Protein AF-A0A926PY59-F1 (afdb_monomer_lite)

Structure (mmCIF, N/CA/C/O backbone):
data_AF-A0A926PY59-F1
#
_entry.id   AF-A0A926PY59-F1
#
loop_
_atom_site.group_PDB
_atom_site.id
_atom_site.type_symbol
_atom_site.label_atom_id
_atom_site.label_alt_id
_atom_site.label_comp_id
_atom_site.label_asym_id
_atom_site.label_entity_id
_atom_site.label_seq_id
_atom_site.pdbx_PDB_ins_code
_atom_site.Cartn_x
_atom_site.Cartn_y
_atom_site.Cartn_z
_atom_site.occupancy
_atom_site.B_iso_or_equiv
_atom_site.auth_seq_id
_atom_site.auth_comp_id
_atom_site.auth_asym_id
_atom_site.auth_atom_id
_atom_site.pdbx_PDB_model_num
ATOM 1 N N . MET A 1 1 ? -0.887 -7.559 1.836 1.00 85.94 1 MET A N 1
ATOM 2 C CA . MET A 1 1 ? -1.634 -6.562 2.632 1.00 85.94 1 MET A CA 1
ATOM 3 C C . MET A 1 1 ? -2.491 -5.714 1.707 1.00 85.94 1 MET A C 1
ATOM 5 O O . MET A 1 1 ? -2.002 -5.296 0.662 1.00 85.94 1 MET A O 1
ATOM 9 N N . LEU A 1 2 ? -3.754 -5.500 2.064 1.00 90.38 2 LEU A N 1
ATOM 10 C CA . LEU A 1 2 ? -4.775 -4.887 1.212 1.00 90.38 2 LEU A CA 1
ATOM 11 C C . LEU A 1 2 ? -5.343 -3.635 1.886 1.00 90.38 2 LEU A C 1
ATOM 13 O O . LEU A 1 2 ? -5.657 -3.679 3.069 1.00 90.38 2 LEU A O 1
ATOM 17 N N . ARG A 1 3 ? -5.512 -2.531 1.147 1.00 91.25 3 ARG A N 1
ATOM 18 C CA . ARG A 1 3 ? -6.256 -1.367 1.652 1.00 91.25 3 ARG A CA 1
ATOM 19 C C . ARG A 1 3 ? -7.746 -1.574 1.416 1.00 91.25 3 ARG A C 1
ATOM 21 O O . ARG A 1 3 ? -8.154 -1.788 0.277 1.00 91.25 3 ARG A O 1
ATOM 28 N N . LEU A 1 4 ? -8.538 -1.465 2.474 1.00 91.44 4 LEU A N 1
ATOM 29 C CA . LEU A 1 4 ? -9.987 -1.605 2.417 1.00 91.44 4 LEU A CA 1
ATOM 30 C C . LEU A 1 4 ? -10.670 -0.246 2.195 1.00 91.44 4 LEU A C 1
ATOM 32 O O . LEU A 1 4 ? -10.193 0.779 2.701 1.00 91.44 4 LEU A O 1
ATOM 36 N N . PRO A 1 5 ? -11.789 -0.206 1.448 1.00 90.81 5 PRO A N 1
ATOM 37 C CA . PRO A 1 5 ? -12.631 0.977 1.384 1.00 90.81 5 PRO A CA 1
ATOM 38 C C . PRO A 1 5 ? -13.319 1.213 2.732 1.00 90.81 5 PRO A C 1
ATOM 40 O O . PRO A 1 5 ? -13.670 0.269 3.438 1.00 90.81 5 PRO A O 1
ATOM 43 N N . LYS A 1 6 ? -13.572 2.482 3.061 1.00 88.81 6 LYS A N 1
ATOM 44 C CA . LYS A 1 6 ? -14.214 2.887 4.324 1.00 88.81 6 LYS A CA 1
ATOM 45 C C . LYS A 1 6 ? -15.603 2.272 4.556 1.00 88.81 6 LYS A C 1
ATOM 47 O O . LYS A 1 6 ? -16.017 2.112 5.690 1.00 88.81 6 LYS A O 1
ATOM 52 N N . SER A 1 7 ? -16.299 1.896 3.483 1.00 89.25 7 SER A N 1
ATOM 53 C CA . SER A 1 7 ? -17.618 1.257 3.524 1.00 89.25 7 SER A CA 1
ATOM 54 C C . SER A 1 7 ? -17.574 -0.244 3.821 1.00 89.25 7 SER A C 1
ATOM 56 O O . SER A 1 7 ? -18.620 -0.886 3.826 1.00 89.25 7 SER A O 1
ATOM 58 N N . THR A 1 8 ? -16.388 -0.835 3.996 1.00 89.69 8 THR A N 1
ATOM 59 C CA . THR A 1 8 ? -16.273 -2.269 4.294 1.00 89.69 8 THR A CA 1
ATOM 60 C C . THR A 1 8 ? -16.829 -2.549 5.682 1.00 89.69 8 THR A C 1
ATOM 62 O O . THR A 1 8 ? -16.536 -1.817 6.624 1.00 89.69 8 THR A O 1
ATOM 65 N N . THR A 1 9 ? -17.597 -3.628 5.807 1.00 90.50 9 THR A N 1
ATOM 66 C CA . THR A 1 9 ? -18.085 -4.122 7.094 1.00 90.50 9 THR A CA 1
ATOM 67 C C . THR A 1 9 ? -17.157 -5.191 7.641 1.00 90.50 9 THR A C 1
ATOM 69 O O . THR A 1 9 ? -16.795 -6.133 6.921 1.00 90.50 9 THR A O 1
ATOM 72 N N . VAL A 1 10 ? -16.827 -5.080 8.918 1.00 89.44 10 VAL A N 1
ATOM 73 C CA . VAL A 1 10 ? -15.955 -6.017 9.617 1.00 89.44 10 VAL A CA 1
ATOM 74 C C . VAL A 1 10 ? -16.586 -6.473 10.922 1.00 89.44 10 VAL A C 1
ATOM 76 O O . VAL A 1 10 ? -17.490 -5.830 11.450 1.00 89.44 10 VAL A O 1
ATOM 79 N N . LYS A 1 11 ? -16.124 -7.617 11.415 1.00 88.94 11 LYS A N 1
ATOM 80 C CA . LYS A 1 11 ? -16.556 -8.195 12.682 1.00 88.94 11 LYS A CA 1
ATOM 81 C C . LYS A 1 11 ? -15.330 -8.635 13.472 1.00 88.94 11 LYS A C 1
ATOM 83 O O . LYS A 1 11 ? -14.626 -9.555 13.051 1.00 88.94 11 LYS A O 1
ATOM 88 N N . SER A 1 12 ? -15.079 -7.968 14.596 1.00 78.56 12 SER A N 1
ATOM 89 C CA . SER A 1 12 ? -13.855 -8.155 15.387 1.00 78.56 12 SER A CA 1
ATOM 90 C C . SER A 1 12 ? -13.883 -9.429 16.241 1.00 78.56 12 SER A C 1
ATOM 92 O O . SER A 1 12 ? -12.872 -10.109 16.355 1.00 78.56 12 SER A O 1
ATOM 94 N N . HIS A 1 13 ? -15.046 -9.806 16.791 1.00 77.56 13 HIS A N 1
ATOM 95 C CA . HIS A 1 13 ? -15.224 -11.010 17.622 1.00 77.56 13 HIS A CA 1
ATOM 96 C C . HIS A 1 13 ? -16.411 -11.854 17.150 1.00 77.56 13 HIS A C 1
ATOM 98 O O . HIS A 1 13 ? -17.318 -11.335 16.506 1.00 77.56 13 HIS A O 1
ATOM 104 N N . SER A 1 14 ? -16.444 -13.150 17.484 1.00 69.19 14 SER A N 1
ATOM 105 C CA . SER A 1 14 ? -17.490 -14.092 17.039 1.00 69.19 14 SER A CA 1
ATOM 106 C C . SER A 1 14 ? -18.916 -13.687 17.422 1.00 69.19 14 SER A C 1
ATOM 108 O O . SER A 1 14 ? -19.824 -13.969 16.644 1.00 69.19 14 SER A O 1
ATOM 110 N N . ASP A 1 15 ? -19.103 -12.962 18.526 1.00 72.06 15 ASP A N 1
ATOM 111 C CA . ASP A 1 15 ? -20.417 -12.473 18.979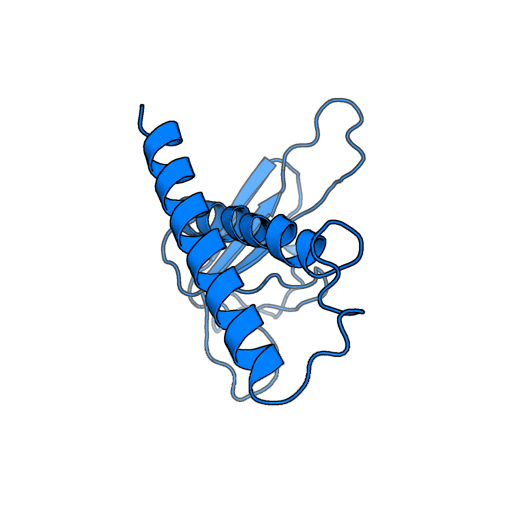 1.00 72.06 15 ASP A CA 1
ATOM 112 C C . ASP A 1 15 ? -20.680 -10.998 18.650 1.00 72.06 15 ASP A C 1
ATOM 114 O O . ASP A 1 15 ? -21.776 -10.490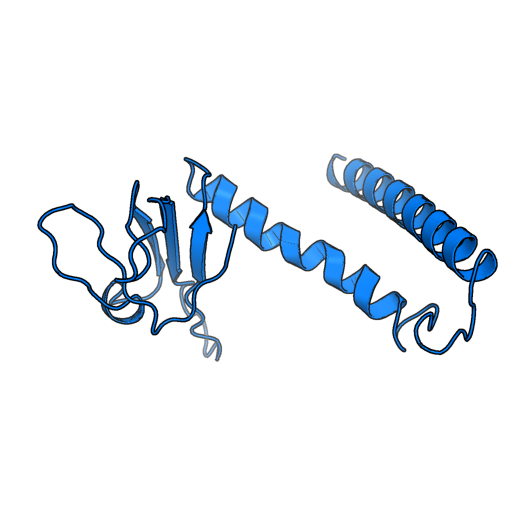 18.879 1.00 72.06 15 ASP A O 1
ATOM 118 N N . ALA A 1 16 ? -19.705 -10.300 18.062 1.00 76.19 16 ALA A N 1
ATOM 119 C CA . ALA A 1 16 ? -19.884 -8.909 17.668 1.00 76.19 16 ALA A CA 1
ATOM 120 C C . ALA A 1 16 ? -20.818 -8.785 16.451 1.00 76.19 16 ALA A C 1
ATOM 122 O O . ALA A 1 16 ? -20.915 -9.683 15.600 1.00 76.19 16 ALA A O 1
ATOM 123 N N . LYS A 1 17 ? -21.502 -7.643 16.357 1.00 84.25 17 LYS A N 1
ATOM 124 C CA . LYS A 1 17 ? -22.214 -7.254 15.138 1.00 84.25 17 LYS A CA 1
ATOM 125 C C . LYS A 1 17 ? -21.202 -6.843 14.068 1.00 84.25 17 LYS A C 1
ATOM 127 O O . LYS A 1 17 ? -20.056 -6.523 14.368 1.00 84.25 17 LYS A O 1
ATOM 132 N N . PHE A 1 18 ? -21.626 -6.901 12.810 1.00 85.81 18 PHE A N 1
ATOM 133 C CA . PHE A 1 18 ? -20.850 -6.303 11.732 1.00 85.81 18 PHE A CA 1
ATOM 134 C C . PHE A 1 18 ? -20.990 -4.786 11.802 1.00 85.81 18 PHE A C 1
ATOM 136 O O . PHE A 1 18 ? -22.109 -4.278 11.794 1.00 85.81 18 PHE A O 1
ATOM 143 N N . GLU A 1 19 ? -19.860 -4.093 11.818 1.00 87.56 19 GLU A N 1
ATOM 144 C CA . GLU A 1 19 ? -19.778 -2.633 11.879 1.00 87.56 19 GLU A CA 1
ATOM 145 C C . GLU A 1 19 ? -18.967 -2.115 10.694 1.00 87.56 19 GLU A C 1
ATOM 147 O O . GLU A 1 19 ? -18.132 -2.836 10.129 1.00 87.56 19 GLU A O 1
ATOM 152 N N . ARG A 1 20 ? -19.232 -0.881 10.257 1.00 88.69 20 ARG A N 1
ATOM 153 C CA . ARG A 1 20 ? -18.480 -0.299 9.143 1.00 88.69 20 ARG A CA 1
ATOM 154 C C . ARG A 1 20 ? -17.160 0.284 9.621 1.00 88.69 20 ARG A C 1
ATOM 156 O O . ARG A 1 20 ? -17.065 0.878 10.687 1.00 88.69 20 ARG A O 1
ATOM 163 N N . LEU A 1 21 ? -16.137 0.199 8.775 1.00 88.25 21 LEU A N 1
ATOM 164 C CA . LEU A 1 21 ? -14.811 0.735 9.087 1.00 88.25 21 LEU A CA 1
ATOM 165 C C . LEU A 1 21 ? -14.798 2.249 9.368 1.00 88.25 21 LEU A C 1
ATOM 167 O O . LEU A 1 21 ? -13.980 2.712 10.163 1.00 88.25 21 LEU A O 1
ATOM 171 N N . ASP A 1 22 ? -15.665 3.034 8.724 1.00 86.00 22 ASP A N 1
ATOM 172 C CA . ASP A 1 22 ? -15.799 4.469 9.010 1.00 86.00 22 ASP A CA 1
ATOM 173 C C . ASP A 1 22 ? -16.465 4.787 10.352 1.00 86.00 22 ASP A C 1
ATOM 175 O O . ASP A 1 22 ? -16.312 5.905 10.835 1.00 86.00 22 ASP A O 1
ATOM 179 N N . GLU A 1 23 ? -17.128 3.819 10.978 1.00 84.19 23 GLU A N 1
ATOM 180 C CA . GLU A 1 23 ? -17.748 3.962 12.299 1.00 84.19 23 GLU A CA 1
ATOM 181 C C . GLU A 1 23 ? -16.776 3.581 13.433 1.00 84.19 23 GLU A C 1
ATOM 183 O O . GLU A 1 23 ? -16.914 4.070 14.553 1.00 84.19 23 GLU A O 1
ATOM 188 N N . LEU A 1 24 ? -15.744 2.778 13.136 1.00 77.25 24 LEU A N 1
ATOM 189 C CA . LEU A 1 24 ? -14.771 2.297 14.130 1.00 77.25 24 LEU A CA 1
ATOM 190 C C . LEU A 1 24 ? -13.858 3.393 14.697 1.00 77.25 24 LEU A C 1
ATOM 192 O O . LEU A 1 24 ? -13.379 3.286 15.825 1.00 77.25 24 LEU A O 1
ATOM 196 N N . LEU A 1 25 ? -13.561 4.435 13.918 1.00 75.19 25 LEU A N 1
ATOM 197 C CA . LEU A 1 25 ? -12.642 5.499 14.321 1.00 75.19 25 LEU A CA 1
ATOM 198 C C . LEU A 1 25 ? -13.379 6.832 14.431 1.00 75.19 25 LEU A C 1
ATOM 200 O O . LEU A 1 25 ? -13.907 7.338 13.446 1.00 75.19 25 LEU A O 1
ATOM 204 N N . GLN A 1 26 ? -13.351 7.432 15.623 1.00 70.19 26 GLN A N 1
ATOM 205 C CA . GLN A 1 26 ? -14.133 8.636 15.933 1.00 70.19 26 GLN A CA 1
ATOM 206 C C . GLN A 1 26 ? -13.317 9.940 15.878 1.00 70.19 26 GLN A C 1
ATOM 208 O O . GLN A 1 26 ? -13.886 11.002 15.636 1.00 70.19 26 GLN A O 1
ATOM 213 N N . PHE A 1 27 ? -11.988 9.893 16.063 1.00 74.88 27 PHE A N 1
ATOM 214 C CA . PHE A 1 27 ? -11.132 11.089 16.045 1.00 74.88 27 PHE A CA 1
ATOM 215 C C . PHE A 1 27 ? -9.726 10.852 15.448 1.00 74.88 27 PHE A C 1
ATOM 217 O O . PHE A 1 27 ? -9.195 9.739 15.504 1.00 74.88 27 PHE A O 1
ATOM 224 N N . PRO A 1 28 ? -9.095 11.893 14.861 1.00 81.12 28 PRO A N 1
ATOM 225 C CA . PRO A 1 28 ? -7.769 11.804 14.250 1.00 81.12 28 PRO A CA 1
ATOM 226 C C . PRO A 1 28 ? -6.637 11.607 15.264 1.00 81.12 28 PRO A C 1
ATOM 228 O O . PRO A 1 28 ? -6.678 12.124 16.376 1.00 81.12 28 PRO A O 1
ATOM 231 N N . GLY A 1 29 ? -5.557 10.949 14.829 1.00 79.56 29 GLY A N 1
ATOM 232 C CA . GLY A 1 29 ? -4.351 10.713 15.632 1.00 79.56 29 GLY A CA 1
ATOM 233 C C . GLY A 1 29 ? -4.283 9.341 16.305 1.00 79.56 29 GLY A C 1
ATOM 234 O O . GLY A 1 29 ? -3.305 9.075 16.997 1.00 79.56 29 GLY A O 1
ATOM 235 N N . ILE A 1 30 ? -5.276 8.477 16.086 1.00 82.31 30 ILE A N 1
ATOM 236 C CA . ILE A 1 30 ? -5.329 7.119 16.639 1.00 82.31 30 ILE A CA 1
ATOM 237 C C . ILE A 1 30 ? -4.792 6.106 15.624 1.00 82.31 30 ILE A C 1
ATOM 239 O O . ILE A 1 30 ? -4.970 6.258 14.407 1.00 82.31 30 ILE A O 1
ATOM 243 N N . ALA A 1 31 ? -4.172 5.046 16.137 1.00 86.62 31 ALA A N 1
ATOM 244 C CA . ALA A 1 31 ? -3.950 3.809 15.408 1.00 86.62 31 ALA A CA 1
ATOM 245 C C . ALA A 1 31 ? -4.528 2.627 16.205 1.00 86.62 31 ALA A C 1
ATOM 247 O O . ALA A 1 31 ? -4.371 2.589 17.423 1.00 86.62 31 ALA A O 1
ATOM 248 N N . CYS A 1 32 ? -5.183 1.686 15.525 1.00 87.56 32 CYS A N 1
ATOM 249 C CA . CYS A 1 32 ? -5.762 0.486 16.136 1.00 87.56 32 CYS A CA 1
ATOM 250 C C . CYS A 1 32 ? -5.273 -0.765 15.405 1.00 87.56 32 CYS A C 1
ATOM 252 O O . CYS A 1 32 ? -5.034 -0.736 14.193 1.00 87.56 32 CYS A O 1
ATOM 254 N N . PHE A 1 33 ? -5.141 -1.854 16.157 1.00 90.56 33 PHE A N 1
ATOM 255 C CA . PHE A 1 33 ? -4.749 -3.167 15.665 1.00 90.56 33 PHE A CA 1
ATOM 256 C C . PHE A 1 33 ? -5.731 -4.207 16.199 1.00 90.56 33 PHE A C 1
ATOM 258 O O . PHE A 1 33 ? -5.797 -4.434 17.405 1.00 90.56 33 PHE A O 1
ATOM 265 N N . GLU A 1 34 ? -6.493 -4.825 15.305 1.00 88.31 34 GLU A N 1
ATOM 266 C CA . GLU A 1 34 ? -7.446 -5.879 15.638 1.00 88.31 34 GLU A CA 1
ATOM 267 C C . GLU A 1 34 ? -7.009 -7.196 15.005 1.00 88.31 34 GLU A C 1
ATOM 269 O O . GLU A 1 34 ? -6.613 -7.249 13.839 1.00 88.31 34 GLU A O 1
ATOM 274 N N . VAL A 1 35 ? -7.077 -8.277 15.773 1.00 89.56 35 VAL A N 1
ATOM 275 C CA . VAL A 1 35 ? -6.579 -9.594 15.364 1.00 89.56 35 VAL A CA 1
ATOM 276 C C . VAL A 1 35 ? -7.755 -10.480 14.981 1.00 89.56 35 VAL A C 1
ATOM 278 O O . VAL A 1 35 ? -8.793 -10.436 15.633 1.00 89.56 35 VAL A O 1
ATOM 281 N N . GLN A 1 36 ? -7.585 -11.324 13.960 1.00 89.56 36 GLN A N 1
ATOM 282 C CA . GLN A 1 36 ? -8.598 -12.313 13.556 1.00 89.56 36 GLN A CA 1
ATOM 283 C C . GLN A 1 36 ? -9.984 -11.709 13.246 1.00 89.56 36 GLN A C 1
ATOM 285 O O . GLN A 1 36 ? -11.023 -12.316 13.511 1.00 89.56 36 GLN A O 1
ATOM 290 N N . VAL A 1 37 ? -9.999 -10.540 12.617 1.00 89.25 37 VAL A N 1
ATOM 291 C CA . VAL A 1 37 ? -11.205 -9.871 12.141 1.00 89.25 37 VAL A CA 1
ATOM 292 C C . VAL A 1 37 ? -11.765 -10.603 10.927 1.00 89.25 37 VAL A C 1
ATOM 294 O O . VAL A 1 37 ? -11.046 -10.940 9.979 1.00 89.25 37 VAL A O 1
ATOM 297 N N . GLN A 1 38 ? -13.076 -10.827 10.934 1.00 89.69 38 GLN A N 1
ATOM 298 C CA . GLN A 1 38 ? -13.797 -11.305 9.765 1.00 89.69 38 GLN A CA 1
ATOM 299 C C . GLN A 1 38 ? -14.151 -10.115 8.872 1.00 89.69 38 GLN A C 1
ATOM 301 O O . GLN A 1 38 ? -14.875 -9.203 9.277 1.00 89.69 38 GLN A O 1
ATOM 306 N N . VAL A 1 39 ? -13.641 -10.131 7.643 1.00 81.44 39 VAL A N 1
ATOM 307 C CA . VAL A 1 39 ? -13.915 -9.103 6.638 1.00 81.44 39 VAL A CA 1
ATOM 308 C C . VAL A 1 39 ? -14.924 -9.678 5.659 1.00 81.44 39 VAL A C 1
ATOM 310 O O . VAL A 1 39 ? -14.636 -10.663 4.986 1.00 81.44 39 VAL A O 1
ATOM 313 N N . THR A 1 40 ? -16.095 -9.043 5.583 1.00 78.44 40 THR A N 1
ATOM 314 C CA . THR A 1 40 ? -17.297 -9.465 4.834 1.00 78.44 40 THR A CA 1
ATOM 315 C C . THR A 1 40 ? -18.199 -10.511 5.505 1.00 78.44 40 THR A C 1
ATOM 317 O O . THR A 1 40 ? -17.777 -11.344 6.307 1.00 78.44 40 THR A O 1
ATOM 320 N N . GLN A 1 41 ? -19.483 -10.441 5.141 1.00 75.00 41 GLN A N 1
ATOM 321 C CA . GLN A 1 41 ? -20.537 -11.371 5.559 1.00 75.00 41 GLN A CA 1
ATOM 322 C C . GLN A 1 41 ? -20.597 -12.632 4.678 1.00 75.00 41 GLN A C 1
ATOM 324 O O . GLN A 1 41 ? -21.340 -13.561 4.985 1.00 75.00 41 GLN A O 1
ATOM 329 N N . GLN A 1 42 ? -19.840 -12.668 3.575 1.00 75.94 42 GLN A N 1
ATOM 330 C CA . GLN A 1 42 ? -19.842 -13.797 2.650 1.00 75.94 42 GLN A CA 1
ATOM 331 C C . GLN A 1 42 ? -19.086 -14.987 3.249 1.00 75.94 42 GLN A C 1
ATOM 333 O O . GLN A 1 42 ? -18.008 -14.840 3.826 1.00 75.94 42 GLN A O 1
ATOM 338 N N . GLN A 1 43 ? -19.656 -16.182 3.097 1.00 67.25 43 GLN A N 1
ATOM 339 C CA . GLN A 1 43 ? -19.003 -17.423 3.502 1.00 67.25 43 GLN A CA 1
ATOM 340 C C . GLN A 1 43 ? -17.817 -17.737 2.575 1.00 67.25 43 GLN A C 1
ATOM 342 O O . GLN A 1 43 ? -17.875 -17.477 1.376 1.00 67.25 43 GLN A O 1
ATOM 347 N N . GLY A 1 44 ? -16.745 -18.306 3.136 1.00 71.31 44 GLY A N 1
ATOM 348 C CA . GLY A 1 44 ? -15.558 -18.751 2.390 1.00 71.31 44 GLY A CA 1
ATOM 349 C C . GLY A 1 44 ? -14.297 -17.903 2.589 1.00 71.31 44 GLY A C 1
ATOM 350 O O . GLY A 1 44 ? -13.213 -18.342 2.211 1.00 71.31 44 GLY A O 1
ATOM 351 N N . PHE A 1 45 ? -14.396 -16.734 3.228 1.00 76.50 45 PHE A N 1
ATOM 352 C CA . PHE A 1 45 ? -13.228 -15.917 3.572 1.00 76.50 45 PHE A CA 1
ATOM 353 C C . PHE A 1 45 ? -12.737 -16.188 4.998 1.00 76.50 45 PHE A C 1
ATOM 355 O O . PHE A 1 45 ? -13.522 -16.282 5.941 1.00 76.50 45 PHE A O 1
ATOM 362 N N . GLY A 1 46 ? -11.414 -16.312 5.143 1.00 82.62 46 GLY A N 1
ATOM 363 C CA . GLY A 1 46 ? -10.748 -16.469 6.435 1.00 82.62 46 GLY A CA 1
ATOM 364 C C . GLY A 1 46 ? -10.751 -15.191 7.280 1.00 82.62 46 GLY A C 1
ATOM 365 O O . GLY A 1 46 ? -11.213 -14.130 6.859 1.00 82.62 46 GLY A O 1
ATOM 366 N N . ARG A 1 47 ? -10.202 -15.302 8.491 1.00 87.75 47 ARG A N 1
ATOM 367 C CA . ARG A 1 47 ? -9.989 -14.178 9.409 1.00 87.75 47 ARG A CA 1
ATOM 368 C C . ARG A 1 47 ? -8.583 -13.607 9.238 1.00 87.75 47 ARG A C 1
ATOM 370 O O . ARG A 1 47 ? -7.632 -14.349 8.999 1.00 87.75 47 ARG A O 1
ATOM 377 N N . PHE A 1 48 ? -8.454 -12.292 9.374 1.00 90.94 48 PHE A N 1
ATOM 378 C CA . PHE A 1 48 ? -7.201 -11.567 9.144 1.00 90.94 48 PHE A CA 1
ATOM 379 C C . PHE A 1 48 ? -7.012 -10.460 10.179 1.00 90.94 48 PHE A C 1
ATOM 381 O O . PHE A 1 48 ? -7.954 -10.072 10.860 1.00 90.94 48 PHE A O 1
ATOM 388 N N . ASN A 1 49 ? -5.806 -9.912 10.282 1.00 93.00 49 ASN A N 1
ATOM 389 C CA . ASN A 1 49 ? -5.562 -8.772 11.157 1.00 93.00 49 ASN A CA 1
ATOM 390 C C . ASN A 1 49 ? -5.941 -7.481 10.428 1.00 93.00 49 ASN A C 1
ATOM 392 O O . ASN A 1 49 ? -5.644 -7.306 9.242 1.00 93.00 49 ASN A O 1
ATOM 396 N N . LEU A 1 50 ? -6.589 -6.569 11.137 1.00 92.19 50 LEU A N 1
ATOM 397 C CA . LEU A 1 50 ? -6.981 -5.263 10.643 1.00 92.19 50 LEU A CA 1
ATOM 398 C C . LEU A 1 50 ? -6.150 -4.197 11.348 1.00 92.19 50 LEU A C 1
ATOM 400 O O . LEU A 1 50 ? -6.110 -4.115 12.572 1.00 92.19 50 LEU A O 1
ATOM 404 N N . VAL A 1 51 ? -5.509 -3.351 10.554 1.00 92.75 51 VAL A N 1
ATOM 405 C CA . VAL A 1 51 ? -4.727 -2.221 11.038 1.00 92.75 51 VAL A CA 1
ATOM 406 C C . VAL A 1 51 ? -5.350 -0.938 10.539 1.00 92.75 51 VAL A C 1
ATOM 408 O O . VAL A 1 51 ? -5.521 -0.755 9.333 1.00 92.75 51 VAL A O 1
ATOM 411 N N . THR A 1 52 ? -5.656 -0.022 11.449 1.00 90.44 52 THR A N 1
ATOM 412 C CA . THR A 1 52 ? -6.259 1.259 11.093 1.00 90.44 52 THR A CA 1
ATOM 413 C C . THR A 1 52 ? -5.402 2.420 11.571 1.00 90.44 52 THR A C 1
ATOM 415 O O . THR A 1 52 ? -5.030 2.446 12.740 1.00 90.44 52 THR A O 1
ATOM 418 N N . ARG A 1 53 ? -5.101 3.398 10.705 1.00 88.50 53 ARG A N 1
ATOM 419 C CA . ARG A 1 53 ? -4.431 4.659 11.087 1.00 88.50 53 ARG A CA 1
ATOM 420 C C . ARG A 1 53 ? -5.255 5.843 10.666 1.00 88.50 53 ARG A C 1
ATOM 422 O O . ARG A 1 53 ? -5.550 5.994 9.480 1.00 88.50 53 ARG A O 1
ATOM 429 N N . TRP A 1 54 ? -5.464 6.762 11.592 1.00 87.00 54 TRP A N 1
ATOM 430 C CA . TRP A 1 54 ? -5.915 8.096 11.259 1.00 87.00 54 TRP A CA 1
ATOM 431 C C . TRP A 1 54 ? -4.787 9.096 11.491 1.00 87.00 54 TRP A C 1
ATOM 433 O O . TRP A 1 54 ? -4.446 9.434 12.623 1.00 87.00 54 TRP A O 1
ATOM 443 N N . LYS A 1 55 ? -4.193 9.599 10.403 1.00 80.19 55 LYS A N 1
ATOM 444 C CA . LYS A 1 55 ? -3.164 10.640 10.497 1.00 80.19 55 LYS A CA 1
ATOM 445 C C . LYS A 1 55 ? -3.751 11.914 11.114 1.00 80.19 55 LYS A C 1
ATOM 447 O O . LYS A 1 55 ? -4.802 12.388 10.688 1.00 80.19 55 LYS A O 1
ATOM 452 N N . ARG A 1 56 ? -3.047 12.490 12.090 1.00 76.62 56 ARG A N 1
ATOM 453 C CA . ARG A 1 56 ? -3.434 13.760 12.712 1.00 76.62 56 ARG A CA 1
ATOM 454 C C . ARG A 1 56 ? -3.426 14.887 11.676 1.00 76.62 56 ARG A C 1
ATOM 456 O O . ARG A 1 56 ? -2.477 15.019 10.901 1.00 76.62 56 ARG A O 1
ATOM 463 N N . VAL A 1 57 ? -4.489 15.687 11.661 1.00 70.56 57 VAL A N 1
ATOM 464 C CA . VAL A 1 57 ? -4.607 16.846 10.770 1.00 70.56 57 VAL A CA 1
ATOM 465 C C . VAL A 1 57 ? -3.868 18.023 11.405 1.00 70.56 57 VAL A C 1
ATOM 467 O O . VAL A 1 57 ? -4.186 18.432 12.519 1.00 70.56 57 VAL A O 1
ATOM 470 N N . TYR A 1 58 ? -2.881 18.573 10.697 1.00 68.56 58 TYR A N 1
ATOM 471 C CA . TYR A 1 58 ? -2.166 19.792 11.082 1.00 68.56 58 TYR A CA 1
ATOM 472 C C . TYR A 1 58 ? -2.386 20.880 10.022 1.00 68.56 58 TYR A C 1
ATOM 474 O O . TYR A 1 58 ? -2.459 20.563 8.834 1.00 68.56 58 TYR A O 1
ATOM 482 N N . ARG A 1 59 ? -2.484 22.151 10.457 1.00 58.84 59 ARG A N 1
ATOM 483 C CA . ARG A 1 59 ? -2.478 23.378 9.623 1.00 58.84 59 ARG A CA 1
ATOM 484 C C . ARG A 1 59 ? -3.196 23.234 8.267 1.00 58.84 59 ARG A C 1
ATOM 486 O O . ARG A 1 59 ? -2.545 23.072 7.243 1.00 58.84 59 ARG A O 1
ATOM 493 N N . GLN A 1 60 ? -4.532 23.283 8.269 1.00 60.41 60 GLN A N 1
ATOM 494 C CA . GLN A 1 60 ? -5.379 23.275 7.057 1.00 60.41 60 GLN A CA 1
ATOM 495 C C . GLN A 1 60 ? -5.083 22.147 6.035 1.00 60.41 60 GLN A C 1
ATOM 497 O O . GLN A 1 60 ? -5.449 22.253 4.864 1.00 60.41 60 GLN A O 1
ATOM 502 N N . SER A 1 61 ? -4.451 21.041 6.450 1.00 59.91 61 SER A N 1
ATOM 503 C CA . SER A 1 61 ? -4.197 19.904 5.558 1.00 59.91 61 SER A CA 1
ATOM 504 C C . SER A 1 61 ? -5.513 19.277 5.090 1.00 59.91 61 SER A C 1
ATOM 506 O O . SER A 1 61 ? -6.276 18.742 5.890 1.00 59.91 61 SER A O 1
ATOM 508 N N . LYS A 1 62 ? -5.757 19.306 3.773 1.00 57.41 62 LYS A N 1
ATOM 509 C CA . LYS A 1 62 ? -7.008 18.864 3.125 1.00 57.41 62 LYS A CA 1
ATOM 510 C C . LYS A 1 62 ? -7.241 17.346 3.080 1.00 57.41 62 LYS A C 1
ATOM 512 O O . LYS A 1 62 ? -8.291 16.915 2.618 1.00 57.41 62 LYS A O 1
ATOM 517 N N . ALA A 1 63 ? -6.306 16.512 3.531 1.00 54.31 63 ALA A N 1
ATOM 518 C CA . ALA A 1 63 ? -6.406 15.064 3.351 1.00 54.31 63 ALA A CA 1
ATOM 519 C C . ALA A 1 63 ? -6.631 14.329 4.677 1.00 54.31 63 ALA A C 1
ATOM 521 O O . ALA A 1 63 ? -5.700 13.823 5.302 1.00 54.31 63 ALA A O 1
ATOM 522 N N . ASN A 1 64 ? -7.903 14.230 5.059 1.00 62.97 64 ASN A N 1
ATOM 523 C CA . ASN A 1 64 ? -8.394 13.373 6.131 1.00 62.97 64 ASN A CA 1
ATOM 524 C C . ASN A 1 64 ? -8.434 11.905 5.653 1.00 62.97 64 ASN A C 1
ATOM 526 O O . ASN A 1 64 ? -9.503 11.339 5.438 1.00 62.97 64 ASN A O 1
ATOM 530 N N . GLN A 1 65 ? -7.274 11.312 5.350 1.00 72.88 65 GLN A N 1
ATOM 531 C CA . GLN A 1 65 ? -7.216 9.939 4.844 1.00 72.88 65 GLN A CA 1
ATOM 532 C C . GLN A 1 65 ? -6.911 8.958 5.968 1.00 72.88 65 GLN A C 1
ATOM 534 O O . GLN A 1 65 ? -5.776 8.849 6.430 1.00 72.88 65 GLN A O 1
ATOM 539 N N . VAL A 1 66 ? -7.942 8.215 6.358 1.00 86.75 66 VAL A N 1
ATOM 540 C CA . VAL A 1 66 ? -7.803 7.025 7.192 1.00 86.75 66 VAL A CA 1
ATOM 541 C C . VAL A 1 66 ? -7.275 5.877 6.327 1.00 86.75 66 VAL A C 1
ATOM 543 O O . VAL A 1 66 ? -7.684 5.686 5.171 1.00 86.75 66 VAL A O 1
ATOM 546 N N . TRP A 1 67 ? -6.315 5.134 6.864 1.00 90.44 67 TRP A N 1
ATOM 547 C CA . TRP A 1 67 ? -5.839 3.886 6.283 1.00 90.44 67 TRP A CA 1
ATOM 548 C C . TRP A 1 67 ? -6.495 2.733 7.013 1.00 90.44 67 TRP A C 1
ATOM 550 O O . TRP A 1 67 ? -6.340 2.628 8.221 1.00 90.44 67 TRP A O 1
ATOM 560 N N . TYR A 1 68 ? -7.180 1.873 6.267 1.00 91.94 68 TYR A N 1
ATOM 561 C CA . TYR A 1 68 ? -7.696 0.598 6.743 1.00 91.94 68 TYR A CA 1
ATOM 562 C C . TYR A 1 68 ? -6.959 -0.502 5.992 1.00 91.94 68 TYR A C 1
ATOM 564 O O . TYR A 1 68 ? -7.089 -0.600 4.770 1.00 91.94 68 TYR A O 1
ATOM 572 N N . LEU A 1 69 ? -6.132 -1.270 6.688 1.00 93.50 69 LEU A N 1
ATOM 573 C CA . LEU A 1 69 ? -5.207 -2.228 6.100 1.00 93.50 69 LEU A CA 1
ATOM 574 C C . LEU A 1 69 ? -5.518 -3.627 6.616 1.00 93.50 69 LEU A C 1
ATOM 576 O O . LEU A 1 69 ? -5.401 -3.901 7.805 1.00 93.50 69 LEU A O 1
ATOM 580 N N . LEU A 1 70 ? -5.870 -4.523 5.705 1.00 93.44 70 LEU A N 1
ATOM 581 C CA . LEU A 1 70 ? -6.022 -5.941 5.979 1.00 93.44 70 LEU A CA 1
ATOM 582 C C . LEU A 1 70 ? -4.683 -6.650 5.785 1.00 93.44 70 LEU A C 1
ATOM 584 O O . LEU A 1 70 ? -4.093 -6.599 4.697 1.00 93.44 70 LEU A O 1
ATOM 588 N N . THR A 1 71 ? -4.192 -7.305 6.829 1.00 93.69 71 THR A N 1
ATOM 589 C CA . THR A 1 71 ? -2.846 -7.872 6.871 1.00 93.69 71 THR A CA 1
ATOM 590 C C . THR A 1 71 ? -2.792 -9.194 7.631 1.00 93.69 71 THR A C 1
ATOM 592 O O . THR A 1 71 ? -3.647 -9.507 8.450 1.00 93.69 71 THR A O 1
ATOM 595 N N . ASN A 1 72 ? -1.761 -9.983 7.351 1.00 92.25 72 ASN A N 1
ATOM 596 C CA . ASN A 1 72 ? -1.361 -11.148 8.139 1.00 92.25 72 ASN A CA 1
ATOM 597 C C . ASN A 1 72 ? -0.172 -10.837 9.066 1.00 92.25 72 ASN A C 1
ATOM 599 O O . ASN A 1 72 ? 0.303 -11.719 9.774 1.00 92.25 72 ASN A O 1
ATOM 603 N N . LEU A 1 73 ? 0.325 -9.598 9.043 1.00 93.25 73 LEU A N 1
ATOM 604 C CA . LEU A 1 73 ? 1.377 -9.133 9.940 1.00 93.25 73 LEU A CA 1
ATOM 605 C C . LEU A 1 73 ? 0.834 -8.982 11.364 1.00 93.25 73 LEU A C 1
ATOM 607 O O . LEU A 1 73 ? -0.342 -8.673 11.565 1.00 93.25 73 LEU A O 1
ATOM 611 N N . THR A 1 74 ? 1.703 -9.202 12.343 1.00 92.06 74 THR A N 1
ATOM 612 C CA . THR A 1 74 ? 1.364 -9.202 13.774 1.00 92.06 74 THR A CA 1
ATOM 613 C C . THR A 1 74 ? 1.721 -7.900 14.486 1.00 92.06 74 THR A C 1
ATOM 615 O O . THR A 1 74 ? 1.401 -7.756 15.659 1.00 92.06 74 THR A O 1
ATOM 618 N N . ASP A 1 75 ? 2.380 -6.967 13.796 1.00 90.31 75 ASP A N 1
ATOM 619 C CA . ASP A 1 75 ? 2.847 -5.699 14.353 1.00 90.31 75 ASP A CA 1
ATOM 620 C C . ASP A 1 75 ? 2.327 -4.504 13.543 1.00 90.31 75 ASP A C 1
ATOM 622 O O . ASP A 1 75 ? 2.313 -4.517 12.305 1.00 90.31 75 ASP A O 1
ATOM 626 N N . ILE A 1 76 ? 1.902 -3.469 14.267 1.00 90.00 76 ILE A N 1
ATOM 627 C CA . ILE A 1 76 ? 1.254 -2.286 13.710 1.00 90.00 76 ILE A CA 1
ATOM 628 C C . ILE A 1 76 ? 2.232 -1.425 12.903 1.00 90.00 76 ILE A C 1
ATOM 630 O O . ILE A 1 76 ? 1.912 -1.011 11.785 1.00 90.00 76 ILE A O 1
ATOM 634 N N . GLU A 1 77 ? 3.442 -1.208 13.421 1.00 90.25 77 GLU A N 1
ATOM 635 C CA . GLU A 1 77 ? 4.455 -0.385 12.758 1.00 90.25 77 GLU A CA 1
ATOM 636 C C . GLU A 1 77 ? 4.993 -1.097 11.517 1.00 90.25 77 GLU A C 1
ATOM 638 O O . GLU A 1 77 ? 5.030 -0.516 10.435 1.00 90.25 77 GLU A O 1
ATOM 643 N N . THR A 1 78 ? 5.265 -2.399 11.613 1.00 91.62 78 THR A N 1
ATOM 644 C CA . THR A 1 78 ? 5.680 -3.233 10.477 1.00 91.62 78 THR A CA 1
ATOM 645 C C . THR A 1 78 ? 4.623 -3.236 9.375 1.00 91.62 78 THR A C 1
ATOM 647 O O . THR A 1 78 ? 4.966 -3.174 8.189 1.00 91.62 78 THR A O 1
ATOM 650 N N . ALA A 1 79 ? 3.333 -3.280 9.732 1.00 92.19 79 ALA A N 1
ATOM 651 C CA . ALA A 1 79 ? 2.247 -3.177 8.765 1.00 92.19 79 ALA A CA 1
ATOM 652 C C . ALA A 1 79 ? 2.252 -1.814 8.063 1.00 92.19 79 ALA A C 1
ATOM 654 O O . ALA A 1 79 ? 2.202 -1.762 6.833 1.00 92.19 79 ALA A O 1
ATOM 655 N N . PHE A 1 80 ? 2.384 -0.708 8.795 1.00 89.81 80 PHE A N 1
ATOM 656 C CA . PHE A 1 80 ? 2.443 0.617 8.177 1.00 89.81 80 PHE A CA 1
ATOM 657 C C . PHE A 1 80 ? 3.686 0.840 7.330 1.00 89.81 80 PHE A C 1
ATOM 659 O O . PHE A 1 80 ? 3.562 1.338 6.210 1.00 89.81 80 PHE A O 1
ATOM 666 N N . ASP A 1 81 ? 4.854 0.430 7.806 1.00 90.06 81 ASP A N 1
ATOM 667 C CA . ASP A 1 81 ? 6.107 0.541 7.068 1.00 90.06 81 ASP A CA 1
ATOM 668 C C . ASP A 1 81 ? 6.059 -0.261 5.774 1.00 90.06 81 ASP A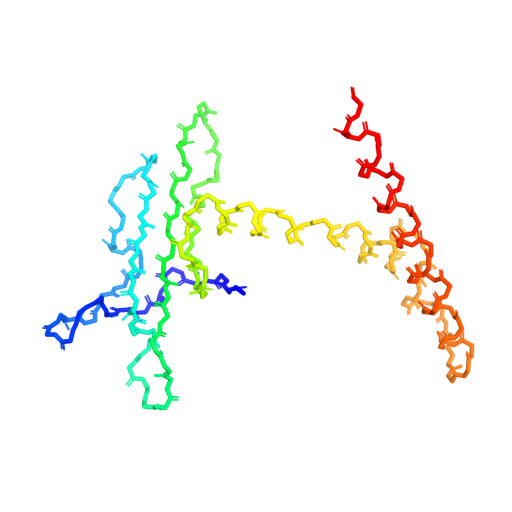 C 1
ATOM 670 O O . ASP A 1 81 ? 6.458 0.218 4.709 1.00 90.06 81 ASP A O 1
ATOM 674 N N . SER A 1 82 ? 5.511 -1.475 5.839 1.00 91.19 82 SER A N 1
ATOM 675 C CA . SER A 1 82 ? 5.287 -2.305 4.656 1.00 91.19 82 SER A CA 1
ATOM 676 C C . SER A 1 82 ? 4.314 -1.639 3.682 1.00 91.19 82 SER A C 1
ATOM 678 O O . SER A 1 82 ? 4.536 -1.674 2.472 1.00 91.19 82 SER A O 1
ATOM 680 N N . TYR A 1 83 ? 3.261 -0.982 4.184 1.00 92.06 83 TYR A N 1
ATOM 681 C CA . TYR A 1 83 ? 2.310 -0.265 3.330 1.00 92.06 83 TYR A CA 1
ATOM 682 C C . TYR A 1 83 ? 2.960 0.938 2.657 1.00 92.06 83 TYR A C 1
ATOM 684 O O . TYR A 1 83 ? 2.776 1.156 1.461 1.00 92.06 83 TYR A O 1
ATOM 692 N N . ALA A 1 84 ? 3.733 1.713 3.418 1.00 88.62 84 ALA A N 1
ATOM 693 C CA . ALA A 1 84 ? 4.403 2.912 2.942 1.00 88.62 84 ALA A CA 1
ATOM 694 C C . ALA A 1 84 ? 5.418 2.585 1.837 1.00 88.62 84 ALA A C 1
ATOM 696 O O . ALA A 1 84 ? 5.506 3.305 0.844 1.00 88.62 84 ALA A O 1
ATOM 697 N N . LYS A 1 85 ? 6.121 1.451 1.944 1.00 88.31 85 LYS A N 1
ATOM 698 C CA . LYS A 1 85 ? 7.032 0.958 0.896 1.00 88.31 85 LYS A CA 1
ATOM 699 C C . LYS A 1 85 ? 6.317 0.590 -0.406 1.00 88.31 85 LYS A C 1
ATOM 701 O O . LYS A 1 85 ? 6.951 0.577 -1.456 1.00 88.31 85 LYS A O 1
ATOM 706 N N . ARG A 1 86 ? 4.999 0.343 -0.393 1.00 88.31 86 ARG A N 1
ATOM 707 C CA . ARG A 1 86 ? 4.236 0.027 -1.615 1.00 88.31 86 ARG A CA 1
ATOM 708 C C . ARG A 1 86 ? 4.313 1.146 -2.652 1.00 88.31 86 ARG A C 1
ATOM 710 O O . ARG A 1 86 ? 4.252 0.858 -3.836 1.00 88.31 86 ARG A O 1
ATOM 717 N N . PHE A 1 87 ? 4.469 2.400 -2.233 1.00 87.94 87 PHE A N 1
ATOM 718 C CA . PHE A 1 87 ? 4.592 3.536 -3.152 1.00 87.94 87 PHE A CA 1
ATOM 719 C C . PHE A 1 87 ? 5.948 3.572 -3.879 1.00 87.94 87 PHE A C 1
ATOM 721 O O . PHE A 1 87 ? 6.085 4.242 -4.897 1.00 87.94 87 PHE A O 1
ATOM 728 N N . SER A 1 88 ? 6.947 2.806 -3.423 1.00 84.88 88 SER A N 1
ATOM 729 C CA . SER A 1 88 ? 8.278 2.760 -4.043 1.00 84.88 88 SER A CA 1
ATOM 730 C C . SER A 1 88 ? 8.296 2.142 -5.445 1.00 84.88 88 SER A C 1
ATOM 732 O O . SER A 1 88 ? 9.270 2.336 -6.162 1.00 84.88 88 SER A O 1
ATOM 734 N N . ILE A 1 89 ? 7.234 1.443 -5.862 1.00 86.12 89 ILE A N 1
ATOM 735 C CA . ILE A 1 89 ? 7.093 0.921 -7.234 1.00 86.12 89 ILE A CA 1
ATOM 736 C C . ILE A 1 89 ? 6.458 1.938 -8.198 1.00 86.12 89 ILE A C 1
ATOM 738 O O . ILE A 1 89 ? 6.493 1.739 -9.408 1.00 86.12 89 ILE A O 1
ATOM 742 N N . GLU A 1 90 ? 5.865 3.028 -7.698 1.00 88.31 90 GLU A N 1
ATOM 743 C CA . GLU A 1 90 ? 5.227 4.043 -8.550 1.00 88.31 90 GLU A CA 1
ATOM 744 C C . GLU A 1 90 ? 6.194 4.735 -9.523 1.00 88.31 90 GLU A C 1
ATOM 746 O O . GLU A 1 90 ? 5.790 4.948 -10.668 1.00 88.31 90 GLU A O 1
ATOM 751 N N . PRO A 1 91 ? 7.452 5.053 -9.147 1.00 85.62 91 PRO A N 1
ATOM 752 C CA . PRO A 1 91 ? 8.438 5.565 -10.094 1.00 85.62 91 PRO A CA 1
ATOM 753 C C . PRO A 1 91 ? 8.669 4.606 -11.265 1.00 85.62 91 PRO A C 1
ATOM 755 O O . PRO A 1 91 ? 8.597 5.027 -12.412 1.00 85.62 91 PRO A O 1
ATOM 758 N N . MET A 1 92 ? 8.811 3.303 -10.992 1.00 85.56 92 MET A N 1
ATOM 759 C CA . MET A 1 92 ? 8.955 2.284 -12.037 1.00 85.56 92 MET A CA 1
ATOM 760 C C . MET A 1 92 ? 7.760 2.292 -13.003 1.00 85.56 92 MET A C 1
ATOM 762 O O . MET A 1 92 ? 7.938 2.308 -14.217 1.00 85.56 92 MET A O 1
ATOM 766 N N . PHE A 1 93 ? 6.528 2.351 -12.486 1.00 86.06 93 PHE A N 1
ATOM 767 C CA . PHE A 1 93 ? 5.337 2.439 -13.340 1.00 86.06 93 PHE A CA 1
ATOM 768 C C . PHE A 1 93 ? 5.251 3.743 -14.136 1.00 86.06 93 PHE A C 1
ATOM 770 O O . PHE A 1 93 ? 4.749 3.740 -15.259 1.00 86.06 93 PHE A O 1
ATOM 777 N N . ARG A 1 94 ? 5.713 4.862 -13.572 1.00 86.94 94 ARG A N 1
ATOM 778 C CA . ARG A 1 94 ? 5.787 6.142 -14.285 1.00 86.94 94 ARG A CA 1
ATOM 779 C C . ARG A 1 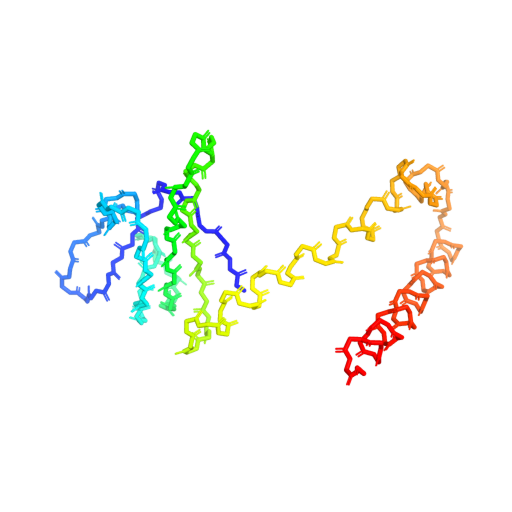94 ? 6.767 6.057 -15.455 1.00 86.94 94 ARG A C 1
ATOM 781 O O . ARG A 1 94 ? 6.434 6.520 -16.545 1.00 86.94 94 ARG A O 1
ATOM 788 N N . ASP A 1 95 ? 7.918 5.433 -15.237 1.00 83.88 95 ASP A N 1
ATOM 789 C CA . ASP A 1 95 ? 8.969 5.294 -16.243 1.00 83.88 95 ASP A CA 1
ATOM 790 C C . ASP A 1 95 ? 8.564 4.333 -17.374 1.00 83.88 95 ASP A C 1
ATOM 792 O O . ASP A 1 95 ? 9.031 4.476 -18.500 1.00 83.88 95 ASP A O 1
ATOM 796 N N . PHE A 1 96 ? 7.656 3.382 -17.125 1.00 83.50 96 PHE A N 1
ATOM 797 C CA . PHE A 1 96 ? 7.100 2.508 -18.177 1.00 83.50 96 PHE A CA 1
ATOM 798 C C . PHE A 1 96 ? 6.107 3.228 -19.092 1.00 83.50 96 PHE A C 1
ATOM 800 O O . PHE A 1 96 ? 5.885 2.802 -20.226 1.00 83.50 96 PHE A O 1
ATOM 807 N N . LYS A 1 97 ? 5.529 4.323 -18.600 1.00 83.75 97 LYS A N 1
ATOM 808 C CA . LYS A 1 97 ? 4.582 5.186 -19.305 1.00 83.75 97 LYS A CA 1
ATOM 809 C C . LYS A 1 97 ? 5.321 6.346 -19.974 1.00 83.75 97 LYS A C 1
ATOM 811 O O . LYS A 1 97 ? 6.502 6.267 -20.298 1.00 83.75 97 LYS A O 1
ATOM 816 N N . THR A 1 98 ? 4.635 7.470 -20.130 1.00 79.06 98 THR A N 1
ATOM 817 C CA . THR A 1 98 ? 5.158 8.713 -20.704 1.00 79.06 98 THR A CA 1
ATOM 818 C C . THR A 1 98 ? 6.216 9.415 -19.851 1.00 79.06 98 THR A C 1
ATOM 820 O O . THR A 1 98 ? 6.816 10.377 -20.318 1.00 79.06 98 THR A O 1
ATOM 823 N N . GLY A 1 99 ? 6.457 8.972 -18.613 1.00 70.75 99 GLY A N 1
ATOM 824 C CA . GLY A 1 99 ? 7.428 9.595 -17.714 1.00 70.75 99 GLY A CA 1
ATOM 825 C C . GLY A 1 99 ? 8.874 9.122 -17.889 1.00 70.75 99 GLY A C 1
ATOM 826 O O . GLY A 1 99 ? 9.739 9.642 -17.192 1.00 70.75 99 GLY A O 1
ATOM 827 N N . GLY A 1 100 ? 9.139 8.167 -18.789 1.00 75.94 100 GLY A N 1
ATOM 828 C CA . GLY A 1 100 ? 10.476 7.611 -19.013 1.00 75.94 100 GLY A CA 1
ATOM 829 C C . GLY A 1 100 ? 10.602 6.842 -20.332 1.00 75.94 100 GLY A C 1
ATOM 830 O O . GLY A 1 100 ? 10.426 7.404 -21.409 1.00 75.94 100 GLY A O 1
ATOM 831 N N . TYR A 1 101 ? 10.914 5.548 -20.245 1.00 74.44 101 TYR A N 1
ATOM 832 C CA . TYR A 1 101 ? 11.201 4.639 -21.364 1.00 74.44 101 TYR A CA 1
ATOM 833 C C . TYR A 1 101 ? 10.031 4.404 -22.327 1.00 74.44 101 TYR A C 1
ATOM 835 O O . TYR A 1 101 ? 10.241 3.826 -23.393 1.00 74.44 101 TYR A O 1
ATOM 843 N N . ASN A 1 102 ? 8.815 4.826 -21.963 1.00 80.44 102 ASN A N 1
ATOM 844 C CA . ASN A 1 102 ? 7.634 4.758 -22.817 1.00 80.44 102 ASN A CA 1
ATOM 845 C C . ASN A 1 102 ? 7.396 3.355 -23.393 1.00 80.44 102 ASN A C 1
ATOM 847 O O . ASN A 1 102 ? 7.094 3.178 -24.574 1.00 80.44 102 ASN A O 1
ATOM 851 N N . LEU A 1 103 ? 7.569 2.344 -22.537 1.00 77.00 103 LEU A N 1
ATOM 852 C CA . LEU A 1 103 ? 7.417 0.934 -22.886 1.00 77.00 103 LEU A CA 1
ATOM 853 C C . LEU A 1 103 ? 6.002 0.623 -23.382 1.00 77.00 103 LEU A C 1
ATOM 855 O O . LEU A 1 103 ? 5.850 -0.240 -24.236 1.00 77.00 103 LEU A O 1
ATOM 859 N N . GLU A 1 104 ? 4.988 1.360 -22.919 1.00 77.75 104 GLU A N 1
ATOM 860 C CA . GLU A 1 104 ? 3.612 1.238 -23.424 1.00 77.75 104 GLU A CA 1
ATOM 861 C C . GLU A 1 104 ? 3.468 1.648 -24.904 1.00 77.75 104 GLU A C 1
ATOM 863 O O . GLU A 1 104 ? 2.589 1.144 -25.604 1.00 77.75 104 GLU A O 1
ATOM 868 N N . HIS A 1 105 ? 4.331 2.533 -25.414 1.00 80.50 105 HIS A N 1
ATOM 869 C CA . HIS A 1 105 ? 4.351 2.930 -26.830 1.00 80.50 105 HIS A CA 1
ATOM 870 C C . HIS A 1 105 ? 5.511 2.313 -27.618 1.00 80.50 105 HIS A C 1
ATOM 872 O O . HIS A 1 105 ? 5.508 2.338 -28.853 1.00 80.50 105 HIS A O 1
ATOM 878 N N . CYS A 1 106 ? 6.477 1.702 -26.932 1.00 75.69 106 CYS A N 1
ATOM 879 C CA . CYS A 1 106 ? 7.456 0.817 -27.532 1.00 75.69 106 CYS A CA 1
ATOM 880 C C . CYS A 1 106 ? 6.700 -0.430 -28.007 1.00 75.69 106 CYS A C 1
ATOM 882 O O . CYS A 1 106 ? 6.427 -1.332 -27.225 1.00 75.69 106 CYS A O 1
ATOM 884 N N . ARG A 1 107 ? 6.312 -0.484 -29.288 1.00 83.44 107 ARG A N 1
ATOM 885 C CA . ARG A 1 107 ? 5.562 -1.595 -29.921 1.00 83.44 107 ARG A CA 1
ATOM 886 C C . ARG A 1 107 ? 6.361 -2.918 -29.987 1.00 83.44 107 ARG A C 1
ATOM 888 O O . ARG A 1 107 ? 6.254 -3.669 -30.954 1.00 83.44 107 ARG A O 1
ATOM 895 N N . ALA A 1 108 ? 7.226 -3.179 -29.011 1.00 84.88 108 ALA A N 1
ATOM 896 C CA . ALA A 1 108 ? 8.000 -4.395 -28.873 1.00 84.88 108 ALA A CA 1
ATOM 897 C C . ALA A 1 108 ? 7.069 -5.564 -28.530 1.00 84.88 108 ALA A C 1
ATOM 899 O O . ALA A 1 108 ? 6.251 -5.484 -27.620 1.00 84.88 108 ALA A O 1
ATOM 900 N N . ILE A 1 109 ? 7.227 -6.667 -29.257 1.00 88.62 109 ILE A N 1
ATOM 901 C CA . ILE A 1 109 ? 6.444 -7.895 -29.093 1.00 88.62 109 ILE A CA 1
ATOM 902 C C . ILE A 1 109 ? 7.374 -9.107 -29.028 1.00 88.62 109 ILE A C 1
ATOM 904 O O . ILE A 1 109 ? 8.545 -9.031 -29.421 1.00 88.62 109 ILE A O 1
ATOM 908 N N . GLY A 1 110 ? 6.857 -10.234 -28.533 1.00 91.31 110 GLY A N 1
ATOM 909 C CA . GLY A 1 110 ? 7.598 -11.495 -28.475 1.00 91.31 110 GLY A CA 1
ATOM 910 C C . GLY A 1 110 ? 8.921 -11.352 -27.719 1.00 91.31 110 GLY A C 1
ATOM 911 O O . GLY A 1 110 ? 8.988 -10.697 -26.681 1.00 91.31 110 GLY A O 1
ATOM 912 N N . GLN A 1 111 ? 9.998 -11.949 -28.230 1.00 93.25 111 GLN A N 1
ATOM 913 C CA . GLN A 1 111 ? 11.306 -11.973 -27.557 1.00 93.25 111 GLN A CA 1
ATOM 914 C C . GLN A 1 111 ? 11.865 -10.581 -27.221 1.00 93.25 111 GLN A C 1
ATOM 916 O O . GLN A 1 111 ? 12.473 -10.410 -26.167 1.00 93.25 111 GLN A O 1
ATOM 921 N N . ARG A 1 112 ? 11.621 -9.568 -28.066 1.00 88.56 112 ARG A N 1
ATOM 922 C CA . ARG A 1 112 ? 12.102 -8.196 -27.817 1.00 88.56 112 ARG A CA 1
ATOM 923 C C . ARG A 1 112 ? 11.477 -7.595 -26.562 1.00 88.56 112 ARG A C 1
ATOM 925 O O . ARG A 1 112 ? 12.177 -6.941 -25.797 1.00 88.56 112 ARG A O 1
ATOM 932 N N . PHE A 1 113 ? 10.189 -7.848 -26.331 1.00 89.19 113 PHE A N 1
ATOM 933 C CA . PHE A 1 113 ? 9.511 -7.409 -25.113 1.00 89.19 113 PHE A CA 1
ATOM 934 C C . PHE A 1 113 ? 10.079 -8.106 -23.871 1.00 89.19 113 PHE A C 1
ATOM 936 O O . PHE A 1 113 ? 10.405 -7.437 -22.896 1.00 89.19 113 PHE A O 1
ATOM 943 N N . HIS A 1 114 ? 10.280 -9.428 -23.930 1.00 90.69 114 HIS A N 1
ATOM 944 C CA . HIS A 1 114 ? 10.864 -10.187 -22.817 1.00 90.69 114 HIS A CA 1
ATOM 945 C C . HIS A 1 114 ? 12.267 -9.682 -22.453 1.00 90.69 114 HIS A C 1
ATOM 947 O O . HIS A 1 114 ? 12.558 -9.476 -21.278 1.00 90.69 114 HIS A O 1
ATOM 953 N N . ALA A 1 115 ? 13.116 -9.432 -23.456 1.00 92.44 115 ALA A N 1
ATOM 954 C CA . ALA A 1 115 ? 14.455 -8.893 -23.241 1.00 92.44 115 ALA A CA 1
ATOM 955 C C . ALA A 1 115 ? 14.415 -7.500 -22.591 1.00 92.44 115 ALA A C 1
ATOM 957 O O . ALA A 1 115 ? 15.142 -7.252 -21.633 1.00 92.44 115 ALA A O 1
ATOM 958 N N . LEU A 1 116 ? 13.534 -6.608 -23.059 1.00 88.69 116 LEU A N 1
ATOM 959 C CA . LEU A 1 116 ? 13.354 -5.278 -22.468 1.00 88.69 116 LEU A CA 1
ATOM 960 C C . LEU A 1 116 ? 12.850 -5.353 -21.023 1.00 88.69 116 LEU A C 1
ATOM 962 O O . LEU A 1 116 ? 13.419 -4.699 -20.153 1.00 88.69 116 LEU A O 1
ATOM 966 N N . ALA A 1 117 ? 11.837 -6.178 -20.749 1.00 88.50 117 ALA A N 1
ATOM 967 C CA . ALA A 1 117 ? 11.312 -6.376 -19.401 1.00 88.50 117 ALA A CA 1
ATOM 968 C C . ALA A 1 117 ? 12.392 -6.907 -18.442 1.00 88.50 117 ALA A C 1
ATOM 970 O O . ALA A 1 117 ? 12.502 -6.431 -17.312 1.00 88.50 117 ALA A O 1
ATOM 971 N N . LEU A 1 118 ? 13.232 -7.840 -18.906 1.00 92.56 118 LEU A N 1
ATOM 972 C CA . LEU A 1 118 ? 14.348 -8.372 -18.126 1.00 92.56 118 LEU A CA 1
ATOM 973 C C . LEU A 1 118 ? 15.420 -7.307 -17.847 1.00 92.56 118 LEU A C 1
ATOM 975 O O . LEU A 1 118 ? 15.841 -7.159 -16.702 1.00 92.56 118 LEU A O 1
ATOM 979 N N . LEU A 1 119 ? 15.840 -6.544 -18.863 1.00 90.69 119 LEU A N 1
ATOM 980 C CA . LEU A 1 119 ? 16.829 -5.467 -18.702 1.00 90.69 119 LEU A CA 1
ATOM 981 C C . LEU A 1 119 ? 16.355 -4.417 -17.699 1.00 90.69 119 LEU A C 1
ATOM 983 O O . LEU A 1 119 ? 17.111 -3.990 -16.829 1.00 90.69 119 LEU A O 1
ATOM 987 N N . VAL A 1 120 ? 15.084 -4.044 -17.794 1.00 88.00 120 VAL A N 1
ATOM 988 C CA . VAL A 1 120 ? 14.434 -3.120 -16.872 1.00 88.00 120 VAL A CA 1
ATOM 989 C C . VAL A 1 120 ? 14.413 -3.689 -15.451 1.00 88.00 120 VAL A C 1
ATOM 991 O O . VAL A 1 120 ? 14.811 -2.995 -14.517 1.00 88.00 120 VAL A O 1
ATOM 994 N N . ALA A 1 121 ? 14.024 -4.955 -15.268 1.00 90.25 121 ALA A N 1
ATOM 995 C CA . ALA A 1 121 ? 14.025 -5.598 -13.954 1.00 90.25 121 ALA A CA 1
ATOM 996 C C . ALA A 1 121 ? 15.428 -5.609 -13.319 1.00 90.25 121 ALA A C 1
ATOM 998 O O . ALA A 1 121 ? 15.578 -5.278 -12.140 1.00 90.25 121 ALA A O 1
ATOM 999 N N . ILE A 1 122 ? 16.464 -5.919 -14.106 1.00 93.50 122 ILE A N 1
ATOM 1000 C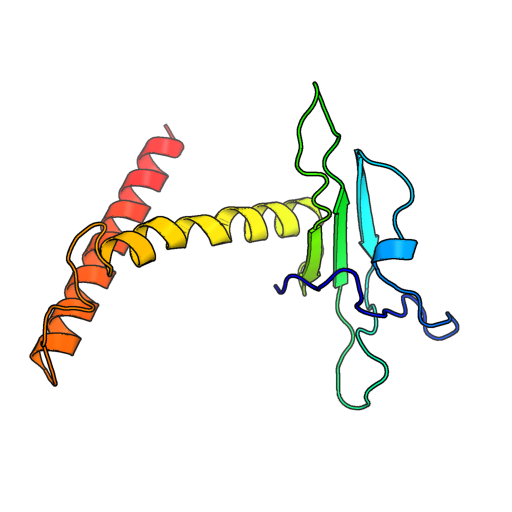 CA . ILE A 1 122 ? 17.863 -5.876 -13.659 1.00 93.50 122 ILE A CA 1
ATOM 1001 C C . ILE A 1 122 ? 18.256 -4.447 -13.265 1.00 93.50 122 ILE A C 1
ATOM 1003 O O . ILE A 1 122 ? 18.786 -4.239 -12.173 1.00 93.50 122 ILE A O 1
ATOM 1007 N N . ALA A 1 123 ? 17.953 -3.454 -14.105 1.00 90.50 123 ALA A N 1
ATOM 1008 C CA . ALA A 1 123 ? 18.279 -2.054 -13.843 1.00 90.50 123 ALA A CA 1
ATOM 1009 C C . ALA A 1 123 ? 17.644 -1.544 -12.536 1.00 90.50 123 ALA A C 1
ATOM 1011 O O . ALA A 1 123 ? 18.347 -0.978 -11.696 1.00 90.50 123 ALA A O 1
ATOM 1012 N N . TYR A 1 124 ? 16.350 -1.805 -12.309 1.00 88.56 124 TYR A N 1
ATOM 1013 C CA . TYR A 1 124 ? 15.679 -1.411 -11.062 1.00 88.56 124 TYR A CA 1
ATOM 1014 C C . TYR A 1 124 ? 16.181 -2.182 -9.845 1.00 88.56 124 TYR A C 1
ATOM 1016 O O . TYR A 1 124 ? 16.264 -1.605 -8.760 1.00 88.56 124 TYR A O 1
ATOM 1024 N N . THR A 1 125 ? 16.557 -3.452 -10.002 1.00 90.62 125 THR A N 1
ATOM 1025 C CA . THR A 1 125 ? 17.163 -4.227 -8.911 1.00 90.62 125 THR A CA 1
ATOM 1026 C C . THR A 1 125 ? 18.485 -3.591 -8.478 1.00 90.62 125 THR A C 1
ATOM 1028 O O . THR A 1 125 ? 18.675 -3.309 -7.295 1.00 90.62 125 THR A O 1
ATOM 1031 N N . ILE A 1 126 ? 19.361 -3.262 -9.434 1.00 92.81 126 ILE A N 1
ATOM 1032 C CA . ILE A 1 126 ? 20.646 -2.599 -9.163 1.00 92.81 126 ILE A CA 1
ATOM 1033 C C . ILE A 1 126 ? 20.429 -1.222 -8.521 1.00 92.81 126 ILE A C 1
ATOM 1035 O O . ILE A 1 126 ? 21.068 -0.903 -7.517 1.00 92.81 126 ILE A O 1
ATOM 1039 N N . ALA A 1 127 ? 19.511 -0.415 -9.059 1.00 88.62 127 ALA A N 1
ATOM 1040 C CA . ALA A 1 127 ? 19.211 0.913 -8.526 1.00 88.62 127 ALA A CA 1
ATOM 1041 C C . ALA A 1 127 ? 18.670 0.853 -7.084 1.00 88.62 127 ALA A C 1
ATOM 1043 O O . ALA A 1 127 ? 19.059 1.658 -6.234 1.00 88.62 127 ALA A O 1
ATOM 1044 N N . THR A 1 128 ? 17.816 -0.130 -6.787 1.00 86.62 128 THR A N 1
ATOM 1045 C CA . THR A 1 128 ? 17.251 -0.340 -5.445 1.00 86.62 128 THR A CA 1
ATOM 1046 C C . THR A 1 128 ? 18.335 -0.745 -4.447 1.00 86.62 128 THR A C 1
ATOM 1048 O O . THR A 1 128 ? 18.409 -0.181 -3.354 1.00 86.62 128 THR A O 1
ATOM 1051 N N . GLU A 1 129 ? 19.229 -1.658 -4.832 1.00 88.62 129 GLU A N 1
ATOM 1052 C CA . GLU A 1 129 ? 20.373 -2.064 -4.008 1.00 88.62 129 GLU A CA 1
ATOM 1053 C C . GLU A 1 129 ? 21.315 -0.891 -3.706 1.00 88.62 129 GLU A C 1
ATOM 1055 O O . GLU A 1 129 ? 21.724 -0.688 -2.559 1.00 88.62 129 GLU A O 1
ATOM 1060 N N . GLN A 1 130 ? 21.625 -0.064 -4.706 1.00 89.75 130 GLN A N 1
ATOM 1061 C CA . GLN A 1 130 ? 22.445 1.135 -4.512 1.00 89.75 130 GLN A CA 1
ATOM 1062 C C . GLN A 1 130 ? 21.766 2.150 -3.587 1.00 89.75 130 GLN A C 1
ATOM 1064 O O . GLN A 1 130 ? 22.404 2.666 -2.668 1.00 89.75 130 GLN A O 1
ATOM 1069 N N . SER A 1 131 ? 20.468 2.396 -3.775 1.00 84.44 131 SER A N 1
ATOM 1070 C CA . SER A 1 131 ? 19.689 3.289 -2.911 1.00 84.44 131 SER A CA 1
ATOM 1071 C C . SER A 1 131 ? 19.690 2.813 -1.453 1.00 84.44 131 SER A C 1
ATOM 1073 O O . SER A 1 131 ? 19.933 3.601 -0.536 1.00 84.44 131 SER A O 1
ATOM 1075 N N . ASN A 1 132 ? 19.511 1.507 -1.229 1.00 84.19 132 ASN A N 1
ATOM 1076 C CA . ASN A 1 132 ? 19.580 0.903 0.101 1.00 84.19 132 ASN A CA 1
ATOM 1077 C C . ASN A 1 132 ? 20.959 1.079 0.751 1.00 84.19 132 ASN A C 1
ATOM 1079 O O . ASN A 1 132 ? 21.034 1.339 1.950 1.00 84.19 132 ASN A O 1
ATOM 1083 N N . ARG A 1 133 ? 22.049 0.973 -0.020 1.00 87.38 133 ARG A N 1
ATOM 1084 C CA . ARG A 1 133 ? 23.411 1.235 0.478 1.00 87.38 133 ARG A CA 1
ATOM 1085 C C . ARG A 1 133 ? 23.610 2.694 0.880 1.00 87.38 133 ARG A C 1
ATOM 1087 O O . ARG A 1 133 ? 24.229 2.943 1.908 1.00 87.38 133 ARG A O 1
ATOM 1094 N N . ILE A 1 134 ? 23.082 3.640 0.101 1.00 89.50 134 ILE A N 1
ATOM 1095 C CA . ILE A 1 134 ? 23.182 5.078 0.396 1.00 89.50 134 ILE A CA 1
ATOM 1096 C C . ILE A 1 134 ? 22.404 5.428 1.669 1.00 89.50 134 ILE A C 1
ATOM 1098 O O . ILE A 1 134 ? 22.938 6.128 2.515 1.00 89.50 134 ILE A O 1
ATOM 1102 N N . ARG A 1 135 ? 21.184 4.901 1.852 1.00 79.38 135 ARG A N 1
ATOM 1103 C CA . ARG A 1 135 ? 20.357 5.164 3.052 1.00 79.38 135 ARG A CA 1
ATOM 1104 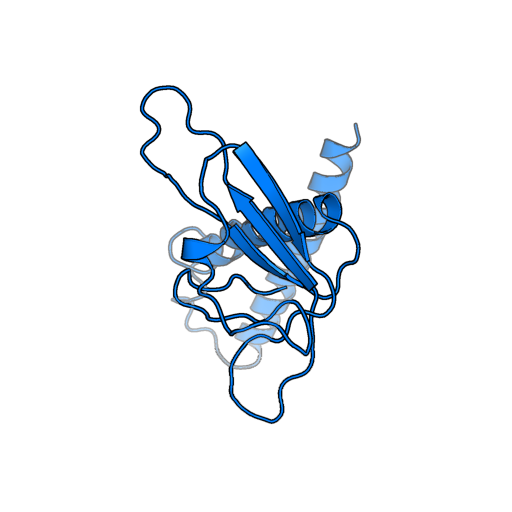C C . ARG A 1 135 ? 20.904 4.552 4.349 1.00 79.38 135 ARG A C 1
ATOM 1106 O O . ARG A 1 135 ? 20.395 4.881 5.413 1.00 79.38 135 ARG A O 1
ATOM 1113 N N . ARG A 1 136 ? 21.855 3.616 4.259 1.00 75.56 136 ARG A N 1
ATOM 1114 C CA . ARG A 1 136 ? 22.512 2.972 5.412 1.00 75.56 136 ARG A CA 1
ATOM 1115 C C . ARG A 1 136 ? 23.800 3.679 5.855 1.00 75.56 136 ARG A C 1
ATOM 1117 O O . ARG A 1 136 ? 24.347 3.283 6.879 1.00 75.56 136 ARG A O 1
ATOM 1124 N N . LYS A 1 137 ? 24.298 4.645 5.077 1.00 53.12 137 LYS A N 1
ATOM 1125 C CA . LYS A 1 137 ? 25.388 5.546 5.473 1.00 53.12 137 LYS A CA 1
ATOM 1126 C C . LYS A 1 137 ? 24.818 6.766 6.180 1.00 53.12 137 LYS A C 1
ATOM 1128 O O . LYS A 1 137 ? 25.522 7.259 7.081 1.00 53.12 137 LYS A O 1
#

Sequence (137 aa):
MLRLPKSTTVKSHSDAKFERLDELLQFPGIACFEVQVQVTQQQGFGRFNLVTRWKRVYRQSKANQVWYLLTNLTDIETAFDSYAKRFSIEPMFRDFKTGGYNLEHCRAIGQRFHALALLVAIAYTIATEQSNRIRRK

Radius of gyration: 20.08 Å; chains: 1; bounding box: 48×42×49 Å

Secondary structure (DSSP, 8-state):
-EEPPTT-EEESSTTSPPEEHHHH--STT-EEEEEEEEESSSTT--EEEEEEEEPPP-TT-----EEEEEES-S-HHHHHHHHHHGGGGHHHHHHHTTTTT-TTTS---THHHHHHHHHHHHHHHHHHHHHHHHHT-

Foldseek 3Di:
DDWDDQQWWKAQDPPGDTDGNVVVDDDADDKDKGAQIDTDPDPDDGGFIWIKHFHDDDDPDPDRDITIDTHNDPDRVVRVVVVVCVCVCVVVVCCCPPNHPNVVPVPDDDPRNVVVVVVSVVVVVVVVVVVVVVVVD

pLDDT: mean 84.08, std 8.83, range [53.12, 93.69]